Protein AF-A0A2W4KJN0-F1 (afdb_monomer)

Mean predicted aligned error: 13.13 Å

Radius of gyration: 18.89 Å; Cα contacts (8 Å, |Δi|>4): 127; chains: 1; bounding box: 25×36×65 Å

Foldseek 3Di:
DDQAVQAFPFPVVSVVVLVVVVAAEDEDEDEPPVVVVVVVCVVPPDFDWTKGFHDWDADPDVRYIYTYIYTDGDDPDPVVNCVVVVVPDPPDDDDDD

Solvent-accessible surface area (backbone atoms only — not comparable to full-atom values): 5893 Å² total; per-residue (Å²): 137,61,66,64,76,37,46,71,32,47,49,71,58,36,49,53,55,36,48,76,69,70,34,47,80,45,81,43,80,49,82,46,69,59,63,68,53,54,59,44,46,75,74,66,49,96,59,68,64,46,54,25,23,74,39,46,42,81,35,100,46,93,59,29,33,34,32,37,29,31,62,41,67,61,73,85,74,53,66,70,58,41,51,75,66,68,73,56,87,86,79,88,86,84,83,82,134

pLDDT: mean 71.68, std 16.66, range [40.34, 91.25]

Sequence (97 aa):
MRVTDVVGLPLAEARARLARAGLSVHVEWTAAPEEPARRRRRQVGERPLVPRVVRAEPGARPGQVRLLVARFPLPPVPPAVLAAAGLGGEDATDGAP

Nearest PDB structures (foldseek):
  1gze-assembly4_D  TM=6.129E-01  e=2.246E+00  Clostridium botulinum
  6k1z-assembly1_A  TM=3.321E-01  e=4.573E-01  Homo sapiens
  2c8e-assembly2_F  TM=6.052E-01  e=2.929E+00  Clostridium botulinum
  2c8f-assembly1_E  TM=6.023E-01  e=3.130E+00  Clostridium botulinum
  2c8g-assembly3_C  TM=5.763E-01  e=4.080E+00  Clostridium botulinum

Structure (mmCIF, N/CA/C/O backbone):
data_AF-A0A2W4KJN0-F1
#
_entry.id   AF-A0A2W4KJN0-F1
#
loop_
_atom_site.group_PDB
_atom_site.id
_atom_site.type_symbol
_atom_site.label_atom_id
_atom_site.label_alt_id
_atom_site.label_comp_id
_atom_site.label_asym_id
_atom_site.label_entity_id
_atom_site.label_seq_id
_atom_site.pdbx_PDB_ins_code
_atom_site.Cartn_x
_atom_site.Cartn_y
_atom_site.Cartn_z
_atom_site.occupancy
_atom_site.B_iso_or_equiv
_atom_site.auth_seq_id
_atom_site.auth_comp_id
_atom_site.auth_asym_id
_atom_site.auth_atom_id
_atom_site.pdbx_PDB_model_num
ATOM 1 N N . MET A 1 1 ? -1.554 -7.412 13.074 1.00 67.81 1 MET A N 1
ATOM 2 C CA . MET A 1 1 ? -1.072 -6.785 11.825 1.00 67.81 1 MET A CA 1
ATOM 3 C C . MET A 1 1 ? -0.726 -5.340 12.130 1.00 67.81 1 MET A C 1
ATOM 5 O O . MET A 1 1 ? -1.536 -4.665 12.754 1.00 67.81 1 MET A O 1
ATOM 9 N N . ARG A 1 2 ? 0.475 -4.889 11.776 1.00 77.62 2 ARG A N 1
ATOM 10 C CA . ARG A 1 2 ? 0.914 -3.498 11.921 1.00 77.62 2 ARG A CA 1
ATOM 11 C C . ARG A 1 2 ? 0.589 -2.734 10.640 1.00 77.62 2 ARG A C 1
ATOM 13 O O . ARG A 1 2 ? 0.619 -3.290 9.548 1.00 77.62 2 ARG A O 1
ATOM 20 N N . VAL A 1 3 ? 0.305 -1.439 10.764 1.00 77.62 3 VAL A N 1
ATOM 21 C CA . VAL A 1 3 ? -0.001 -0.569 9.612 1.00 77.62 3 VAL A CA 1
ATOM 22 C C . VAL A 1 3 ? 1.164 -0.528 8.613 1.00 77.62 3 VAL A C 1
ATOM 24 O O . VAL A 1 3 ? 0.945 -0.428 7.415 1.00 77.62 3 VAL A O 1
ATOM 27 N N . THR A 1 4 ? 2.399 -0.698 9.081 1.00 82.38 4 THR A N 1
ATOM 28 C CA . THR A 1 4 ? 3.606 -0.754 8.245 1.00 82.38 4 THR A CA 1
ATOM 29 C C . THR A 1 4 ? 3.695 -1.996 7.355 1.00 82.38 4 THR A C 1
ATOM 31 O O . THR A 1 4 ? 4.404 -1.958 6.355 1.00 82.38 4 THR A O 1
ATOM 34 N N . ASP A 1 5 ? 2.963 -3.073 7.662 1.00 86.19 5 ASP A N 1
ATOM 35 C CA . ASP A 1 5 ? 3.044 -4.347 6.927 1.00 86.19 5 ASP A CA 1
ATOM 36 C C . ASP A 1 5 ? 2.462 -4.264 5.503 1.00 86.19 5 ASP A C 1
ATOM 38 O O . ASP A 1 5 ? 2.609 -5.199 4.716 1.00 86.19 5 ASP A O 1
ATOM 42 N N . VAL A 1 6 ? 1.770 -3.169 5.160 1.00 86.88 6 VAL A N 1
ATOM 43 C CA . VAL A 1 6 ? 1.181 -2.963 3.825 1.00 86.88 6 VAL A CA 1
ATOM 44 C C . VAL A 1 6 ? 2.037 -2.093 2.903 1.00 86.88 6 VAL A C 1
ATOM 46 O O . VAL A 1 6 ? 1.673 -1.892 1.743 1.00 86.88 6 VAL A O 1
ATOM 49 N N . VAL A 1 7 ? 3.167 -1.569 3.389 1.00 88.25 7 VAL A N 1
ATOM 50 C CA . VAL A 1 7 ? 4.103 -0.783 2.573 1.00 88.25 7 VAL A CA 1
ATOM 51 C C . VAL A 1 7 ? 4.719 -1.677 1.492 1.00 88.25 7 VAL A C 1
ATOM 53 O O . VAL A 1 7 ? 5.116 -2.807 1.750 1.00 88.25 7 VAL A O 1
ATOM 56 N N . GLY A 1 8 ? 4.770 -1.179 0.256 1.00 83.12 8 GLY A N 1
ATOM 57 C CA . GLY A 1 8 ? 5.245 -1.912 -0.920 1.00 83.12 8 GLY A CA 1
ATOM 5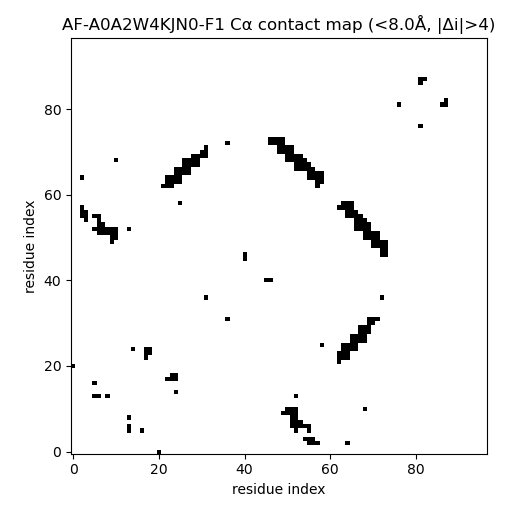8 C C . GLY A 1 8 ? 4.181 -2.769 -1.613 1.00 83.12 8 GLY A C 1
ATOM 59 O O . GLY A 1 8 ? 4.364 -3.129 -2.780 1.00 83.12 8 GLY A O 1
ATOM 60 N N . LEU A 1 9 ? 3.048 -3.045 -0.956 1.00 85.88 9 LEU A N 1
ATOM 61 C CA . LEU A 1 9 ? 1.960 -3.815 -1.557 1.00 85.88 9 LEU A CA 1
ATOM 62 C C . LEU A 1 9 ? 1.193 -3.003 -2.616 1.00 85.88 9 LEU A C 1
ATOM 64 O O . LEU A 1 9 ? 1.120 -1.766 -2.541 1.00 85.88 9 LEU A O 1
ATOM 68 N N . PRO A 1 10 ? 0.565 -3.686 -3.595 1.00 88.00 10 PRO A N 1
ATOM 69 C CA . PRO A 1 10 ? -0.438 -3.070 -4.453 1.00 88.00 10 PRO A CA 1
ATOM 70 C C . PRO A 1 10 ? -1.570 -2.469 -3.615 1.00 88.00 10 PRO A C 1
ATOM 72 O O . PRO A 1 10 ? -2.023 -3.080 -2.644 1.00 88.00 10 PRO A O 1
ATOM 75 N N . LEU A 1 11 ? -2.080 -1.301 -4.017 1.00 87.00 11 LEU A N 1
ATOM 76 C CA . LEU A 1 11 ? -3.152 -0.612 -3.284 1.00 87.00 11 LEU A CA 1
ATOM 77 C C . LEU A 1 11 ? -4.380 -1.510 -3.041 1.00 87.00 11 LEU A C 1
ATOM 79 O O . LEU A 1 11 ? -4.973 -1.465 -1.965 1.00 87.00 11 LEU A O 1
ATOM 83 N N . ALA A 1 12 ? -4.752 -2.337 -4.020 1.00 87.00 12 ALA A N 1
ATOM 84 C CA . ALA A 1 12 ? -5.876 -3.263 -3.897 1.00 87.00 12 ALA A CA 1
ATOM 85 C C . ALA A 1 12 ? -5.663 -4.286 -2.766 1.00 87.00 12 ALA A C 1
ATOM 87 O O . ALA A 1 12 ? -6.553 -4.494 -1.942 1.00 87.00 12 ALA A O 1
ATOM 88 N N . GLU A 1 13 ? -4.464 -4.865 -2.677 1.00 89.44 13 GLU A N 1
ATOM 89 C CA . GLU A 1 13 ? -4.133 -5.844 -1.644 1.00 89.44 13 GLU A CA 1
ATOM 90 C C . GLU A 1 13 ? -4.031 -5.192 -0.261 1.00 89.44 13 GLU A C 1
ATOM 92 O O . GLU A 1 13 ? -4.582 -5.710 0.712 1.00 89.44 13 GLU A O 1
ATOM 97 N N . ALA A 1 14 ? -3.407 -4.013 -0.177 1.00 88.56 14 ALA A N 1
ATOM 98 C CA . ALA A 1 14 ? -3.340 -3.237 1.058 1.00 88.56 14 ALA A CA 1
ATOM 99 C C . ALA A 1 14 ? -4.745 -2.920 1.601 1.00 88.56 14 ALA A C 1
ATOM 101 O O . ALA A 1 14 ? -5.011 -3.130 2.786 1.00 88.56 14 ALA A O 1
ATOM 102 N N . ARG A 1 15 ? -5.676 -2.488 0.736 1.00 88.12 15 ARG A N 1
ATOM 103 C CA . ARG A 1 15 ? -7.076 -2.235 1.121 1.00 88.12 15 ARG A CA 1
ATOM 104 C C . ARG A 1 15 ? -7.771 -3.499 1.609 1.00 88.12 15 ARG A C 1
ATOM 106 O O . ARG A 1 15 ? -8.439 -3.440 2.635 1.00 88.12 15 ARG A O 1
ATOM 113 N N . ALA A 1 16 ? -7.597 -4.627 0.924 1.00 90.44 16 ALA A N 1
ATOM 114 C CA . ALA A 1 16 ? -8.205 -5.891 1.331 1.00 90.44 16 ALA A CA 1
ATOM 115 C C . ALA A 1 16 ? -7.710 -6.348 2.713 1.00 90.44 16 ALA A C 1
ATOM 117 O O . ALA A 1 16 ? -8.512 -6.742 3.559 1.00 90.44 16 ALA A O 1
ATOM 118 N N . ARG A 1 17 ? -6.399 -6.252 2.976 1.00 90.00 17 ARG A N 1
ATOM 119 C CA . ARG A 1 17 ? -5.826 -6.602 4.285 1.00 90.00 17 ARG A CA 1
ATOM 120 C C . ARG A 1 17 ? -6.330 -5.680 5.397 1.00 90.00 17 ARG A C 1
ATOM 122 O O . ARG A 1 17 ? -6.704 -6.166 6.459 1.00 90.00 17 ARG A O 1
ATOM 129 N N . LEU A 1 18 ? -6.371 -4.369 5.155 1.00 89.00 18 LEU A N 1
ATOM 130 C CA . LEU A 1 18 ? -6.854 -3.393 6.140 1.00 89.00 18 LEU A CA 1
ATOM 131 C C . LEU A 1 18 ? -8.357 -3.541 6.411 1.00 89.00 18 LEU A C 1
ATOM 133 O O . LEU A 1 18 ? -8.765 -3.516 7.567 1.00 89.00 18 LEU A O 1
ATOM 137 N N . ALA A 1 19 ? -9.161 -3.794 5.377 1.00 89.25 19 ALA A N 1
ATOM 138 C CA . ALA A 1 19 ? -10.588 -4.067 5.525 1.00 89.25 19 ALA A CA 1
ATOM 139 C C . ALA A 1 19 ? -10.848 -5.334 6.356 1.00 89.25 19 ALA A C 1
ATOM 141 O O . ALA A 1 19 ? -11.690 -5.315 7.249 1.00 89.25 19 ALA A O 1
ATOM 142 N N . ARG A 1 20 ? -10.080 -6.413 6.136 1.00 89.75 20 ARG A N 1
ATOM 143 C CA . ARG A 1 20 ? -10.148 -7.632 6.969 1.00 89.75 20 ARG A CA 1
ATOM 144 C C . ARG A 1 20 ? -9.771 -7.377 8.429 1.00 89.75 20 ARG A C 1
ATOM 146 O O . ARG A 1 20 ? -10.261 -8.072 9.308 1.00 89.75 20 ARG A O 1
ATOM 153 N N . ALA A 1 21 ? -8.921 -6.385 8.683 1.00 87.94 21 ALA A N 1
ATOM 154 C CA . ALA A 1 21 ? -8.561 -5.946 10.026 1.00 87.94 21 ALA A CA 1
ATOM 155 C C . ALA A 1 21 ? -9.580 -4.964 10.646 1.00 87.94 21 ALA A C 1
ATOM 157 O O . ALA A 1 21 ? -9.338 -4.465 11.742 1.00 87.94 21 ALA A O 1
ATOM 158 N N . GLY A 1 22 ? -10.691 -4.658 9.961 1.00 89.88 22 GLY A N 1
ATOM 159 C CA . GLY A 1 22 ? -11.704 -3.705 10.428 1.00 89.88 22 GLY A CA 1
ATOM 160 C C . GLY A 1 22 ? -11.260 -2.240 10.364 1.00 89.88 22 GLY A C 1
ATOM 161 O O . GLY A 1 22 ? -11.853 -1.388 11.022 1.00 89.88 22 GLY A O 1
ATOM 162 N N . LEU A 1 23 ? -10.207 -1.934 9.599 1.00 89.00 23 LEU A N 1
ATOM 163 C CA . LEU A 1 23 ? -9.624 -0.598 9.517 1.00 89.00 23 LEU A CA 1
ATOM 164 C C . LEU A 1 23 ? -10.183 0.180 8.322 1.00 89.00 23 LEU A C 1
ATOM 166 O O . LEU A 1 23 ? -10.244 -0.315 7.195 1.00 89.00 23 LEU A O 1
ATOM 170 N N . SER A 1 24 ? -10.534 1.440 8.562 1.00 88.25 24 SER A N 1
ATOM 171 C CA . SER A 1 24 ? -10.951 2.383 7.524 1.00 88.25 24 SER A CA 1
ATOM 172 C C . SER A 1 24 ? -9.738 2.968 6.810 1.00 88.25 24 SER A C 1
ATOM 174 O O . SER A 1 24 ? -8.803 3.441 7.451 1.00 88.25 24 SER A O 1
ATOM 176 N N . VAL A 1 25 ? -9.754 2.985 5.478 1.00 89.38 25 VAL A N 1
ATOM 177 C CA . VAL A 1 25 ? -8.601 3.416 4.674 1.00 89.38 25 VAL A CA 1
ATOM 178 C C . VAL A 1 25 ? -8.853 4.782 4.046 1.00 89.38 25 VAL A C 1
ATOM 180 O O . VAL A 1 25 ? -9.813 4.954 3.298 1.00 89.38 25 VAL A O 1
ATOM 183 N N . HIS A 1 26 ? -7.955 5.730 4.299 1.00 90.88 26 HIS A N 1
ATOM 184 C CA . HIS A 1 26 ? -7.866 6.999 3.587 1.00 90.88 26 HIS A CA 1
ATOM 185 C C . HIS A 1 26 ? -6.657 6.968 2.649 1.00 90.88 26 HIS A C 1
ATOM 187 O O . HIS A 1 26 ? -5.549 6.655 3.080 1.00 90.88 26 HIS A O 1
ATOM 193 N N . VAL A 1 27 ? -6.871 7.250 1.364 1.00 89.62 27 VAL A N 1
ATOM 194 C CA . VAL A 1 27 ? -5.832 7.144 0.332 1.00 89.62 27 VAL A CA 1
ATOM 195 C C . VAL A 1 27 ? -5.457 8.531 -0.152 1.00 89.62 27 VAL A C 1
ATOM 197 O O . VAL A 1 27 ? -6.310 9.258 -0.652 1.00 89.62 27 VAL A O 1
ATOM 200 N N . GLU A 1 28 ? -4.170 8.844 -0.078 1.00 88.31 28 GLU A N 1
ATOM 201 C CA . GLU A 1 28 ? -3.587 10.026 -0.690 1.00 88.31 28 GLU A CA 1
ATOM 202 C C . GLU A 1 28 ? -2.613 9.628 -1.788 1.00 88.31 28 GLU A C 1
ATOM 204 O O . GLU A 1 28 ? -1.731 8.783 -1.614 1.00 88.31 28 GLU A O 1
ATOM 209 N N . TRP A 1 29 ? -2.777 10.263 -2.940 1.00 83.88 29 TRP A N 1
ATOM 210 C CA . TRP A 1 29 ? -1.887 10.074 -4.069 1.00 83.88 29 TRP A CA 1
ATOM 211 C C . TRP A 1 29 ? -0.771 11.097 -3.991 1.00 83.88 29 TRP A C 1
ATOM 213 O O . TRP A 1 29 ? -1.028 12.298 -3.973 1.00 83.88 29 TRP A O 1
ATOM 223 N N . THR A 1 30 ? 0.466 10.616 -3.983 1.00 79.19 30 THR A N 1
ATOM 224 C CA . THR A 1 30 ? 1.615 11.477 -4.235 1.00 79.19 30 THR A CA 1
ATOM 225 C C . THR A 1 30 ? 1.978 11.403 -5.709 1.00 79.19 30 THR A C 1
ATOM 227 O O . THR A 1 30 ? 1.910 10.333 -6.331 1.00 79.19 30 THR A O 1
ATOM 230 N N . ALA A 1 31 ? 2.371 12.541 -6.280 1.00 62.88 31 ALA A N 1
ATOM 231 C CA . ALA A 1 31 ? 3.077 12.530 -7.544 1.00 62.88 31 ALA A CA 1
ATOM 232 C C . ALA A 1 31 ? 4.364 11.726 -7.317 1.00 62.88 31 ALA A C 1
ATOM 234 O O . ALA A 1 31 ? 5.278 12.167 -6.621 1.00 62.88 31 ALA A O 1
ATOM 235 N N . ALA A 1 32 ? 4.437 10.513 -7.878 1.00 56.59 32 ALA A N 1
ATOM 236 C CA . ALA A 1 32 ? 5.738 9.894 -8.100 1.00 56.59 32 ALA A CA 1
ATOM 237 C C . ALA A 1 32 ? 6.605 10.947 -8.808 1.00 56.59 32 ALA A C 1
ATOM 239 O O . ALA A 1 32 ? 6.054 11.638 -9.670 1.00 56.59 32 ALA A O 1
ATOM 240 N N . PRO A 1 33 ? 7.898 11.108 -8.467 1.00 53.38 33 PRO A N 1
ATOM 241 C CA . PRO A 1 33 ? 8.728 12.130 -9.091 1.00 53.38 33 PRO A CA 1
ATOM 242 C C . PRO A 1 33 ? 8.576 12.004 -10.613 1.00 53.38 33 PRO A C 1
ATOM 244 O O . PRO A 1 33 ? 8.900 10.970 -11.202 1.00 53.38 33 PRO A O 1
ATOM 247 N N . GLU A 1 34 ? 7.952 13.006 -11.238 1.00 51.41 34 GLU A N 1
ATOM 248 C CA . GLU A 1 34 ? 7.519 12.922 -12.638 1.00 51.41 34 GLU A CA 1
ATOM 249 C C . GLU A 1 34 ? 8.719 12.793 -13.585 1.00 51.41 34 GLU A C 1
ATOM 251 O O . GLU A 1 34 ? 8.608 12.206 -14.662 1.00 51.41 34 GLU A O 1
ATOM 256 N N . GLU A 1 35 ? 9.889 13.278 -13.172 1.00 47.91 35 GLU A N 1
ATOM 257 C CA . GLU A 1 35 ? 11.125 13.242 -13.953 1.00 47.91 35 GLU A CA 1
ATOM 258 C C . GLU A 1 35 ? 11.650 11.825 -14.254 1.00 47.91 35 GLU A C 1
ATOM 260 O O . GLU A 1 35 ? 11.814 11.502 -15.436 1.00 47.91 35 GLU A O 1
ATOM 265 N N . PRO A 1 36 ? 11.870 10.920 -13.278 1.00 52.47 36 PRO A N 1
ATOM 266 C CA . PRO A 1 36 ? 12.278 9.545 -13.573 1.00 52.47 36 PRO A CA 1
ATOM 267 C C . PRO A 1 36 ? 11.212 8.757 -14.349 1.00 52.47 36 PRO A C 1
ATOM 269 O O . PRO A 1 36 ? 11.568 7.905 -15.169 1.00 52.47 36 PRO A O 1
ATOM 272 N N . ALA A 1 37 ? 9.922 9.052 -14.152 1.00 52.22 37 ALA A N 1
ATOM 273 C CA . ALA A 1 37 ? 8.832 8.421 -14.896 1.00 52.22 37 ALA A CA 1
ATOM 274 C C . ALA A 1 37 ? 8.814 8.862 -16.371 1.00 52.22 37 ALA A C 1
ATOM 276 O O . ALA A 1 37 ? 8.722 8.011 -17.257 1.00 52.22 37 ALA A O 1
ATOM 277 N N . ARG A 1 38 ? 8.990 10.161 -16.661 1.00 54.03 38 ARG A N 1
ATOM 278 C CA . ARG A 1 38 ? 9.085 10.695 -18.033 1.00 54.03 38 ARG A CA 1
ATOM 279 C C . ARG A 1 38 ? 10.338 10.200 -18.759 1.00 54.03 38 ARG A C 1
ATOM 281 O O . ARG A 1 38 ? 10.246 9.810 -19.924 1.00 54.03 38 ARG A O 1
ATOM 288 N N . ARG A 1 39 ? 11.491 10.146 -18.075 1.00 55.28 39 ARG A N 1
ATOM 289 C CA . ARG A 1 39 ? 12.753 9.638 -18.650 1.00 55.28 39 ARG A CA 1
ATOM 290 C C . ARG A 1 39 ? 12.662 8.149 -19.000 1.00 55.28 39 ARG A C 1
ATOM 292 O O . ARG A 1 39 ? 13.091 7.752 -20.079 1.00 55.28 39 ARG A O 1
ATOM 299 N N . ARG A 1 40 ? 12.043 7.330 -18.135 1.00 51.34 40 ARG A N 1
ATOM 300 C CA . ARG A 1 40 ? 11.810 5.898 -18.405 1.00 51.34 40 ARG A CA 1
ATOM 301 C C . ARG A 1 40 ? 10.701 5.654 -19.429 1.00 51.34 40 ARG A C 1
ATOM 303 O O . ARG A 1 40 ? 10.835 4.734 -20.223 1.00 51.34 40 ARG A O 1
ATOM 310 N N . ARG A 1 41 ? 9.655 6.486 -19.500 1.00 50.97 41 ARG A N 1
ATOM 311 C CA . ARG A 1 41 ? 8.620 6.372 -20.548 1.00 50.97 41 ARG A CA 1
ATOM 312 C C . ARG A 1 41 ? 9.218 6.490 -21.957 1.00 50.97 41 ARG A C 1
ATOM 314 O O . ARG A 1 41 ? 8.764 5.805 -22.863 1.00 50.97 41 ARG A O 1
ATOM 321 N N . ARG A 1 42 ? 10.281 7.290 -22.124 1.00 53.31 42 ARG A N 1
ATOM 322 C CA . ARG A 1 42 ? 11.045 7.375 -23.383 1.00 53.31 42 ARG A CA 1
ATOM 323 C C . ARG A 1 42 ? 11.945 6.165 -23.663 1.00 53.31 42 ARG A C 1
ATOM 325 O O . ARG A 1 42 ? 12.241 5.917 -24.821 1.00 53.31 42 ARG A O 1
ATOM 332 N N . GLN A 1 43 ? 12.390 5.433 -22.639 1.00 54.97 43 GLN A N 1
ATOM 333 C CA . GLN A 1 43 ? 13.321 4.306 -22.799 1.00 54.97 43 GLN A CA 1
ATOM 334 C C . GLN A 1 43 ? 12.642 2.937 -22.910 1.00 54.97 43 GLN A C 1
ATOM 336 O O . GLN A 1 43 ? 13.273 2.012 -23.407 1.00 54.97 43 GLN A O 1
ATOM 341 N N . VAL A 1 44 ? 11.410 2.766 -22.410 1.00 54.97 44 VAL A N 1
ATOM 342 C CA . VAL A 1 44 ? 10.862 1.415 -22.178 1.00 54.97 44 VAL A CA 1
ATOM 343 C C . VAL A 1 44 ? 9.438 1.174 -22.697 1.00 54.97 44 VAL A C 1
ATOM 345 O O . VAL A 1 44 ? 8.835 0.159 -22.349 1.00 54.97 44 VAL A O 1
ATOM 348 N N . GLY A 1 45 ? 8.912 2.072 -23.536 1.00 55.03 45 GLY A N 1
ATOM 349 C CA . GLY A 1 45 ? 7.551 1.984 -24.080 1.00 55.03 45 GLY A CA 1
ATOM 350 C C . GLY A 1 45 ? 6.464 2.350 -23.062 1.00 55.03 45 GLY A C 1
ATOM 351 O O . GLY A 1 45 ? 6.746 2.617 -21.890 1.00 55.03 45 GLY A O 1
ATOM 352 N N . GLU A 1 46 ? 5.206 2.404 -23.509 1.00 55.62 46 GLU A N 1
ATOM 353 C CA . GLU A 1 46 ? 4.057 2.693 -22.645 1.00 55.62 46 GLU A CA 1
ATOM 354 C C . GLU A 1 46 ? 3.839 1.545 -21.650 1.00 55.62 46 GLU A C 1
ATOM 356 O O . GLU A 1 46 ? 3.193 0.542 -21.934 1.00 55.62 46 GLU A O 1
ATOM 361 N N . ARG A 1 47 ? 4.458 1.666 -20.472 1.00 61.66 47 ARG A N 1
ATOM 362 C CA . ARG A 1 47 ? 4.345 0.665 -19.414 1.00 61.66 47 ARG A CA 1
ATOM 363 C C . ARG A 1 47 ? 3.090 0.897 -18.579 1.00 61.66 47 ARG A C 1
ATOM 365 O O . ARG A 1 47 ? 2.906 2.016 -18.089 1.00 61.66 47 ARG A O 1
ATOM 372 N N . PRO A 1 48 ? 2.296 -0.151 -18.304 1.00 65.38 48 PRO A N 1
ATOM 373 C CA . PRO A 1 48 ? 1.231 -0.057 -17.322 1.00 65.38 48 PRO A CA 1
ATOM 374 C C . PRO A 1 48 ? 1.811 0.334 -15.953 1.00 65.38 48 PRO A C 1
ATOM 376 O O . PRO A 1 48 ? 2.794 -0.238 -15.466 1.00 65.38 48 PRO A O 1
ATOM 379 N N . LEU A 1 49 ? 1.216 1.366 -15.355 1.00 71.50 49 LEU A N 1
ATOM 380 C CA . LEU A 1 49 ? 1.586 1.884 -14.041 1.00 71.50 49 LEU A CA 1
ATOM 381 C C . LEU A 1 49 ? 0.700 1.241 -12.975 1.00 71.50 49 LEU A C 1
ATOM 383 O O . LEU A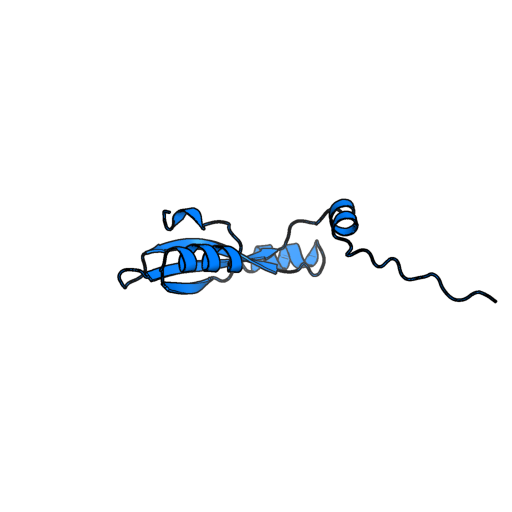 1 49 ? -0.525 1.307 -13.069 1.00 71.50 49 LEU A O 1
ATOM 387 N N . VAL A 1 50 ? 1.304 0.687 -11.924 1.00 77.19 50 VAL A N 1
ATOM 388 C CA . VAL A 1 50 ? 0.564 0.079 -10.811 1.00 77.19 50 VAL A CA 1
ATOM 389 C C . VAL A 1 50 ? 0.653 0.967 -9.567 1.00 77.19 50 VAL A C 1
ATOM 391 O O . VAL A 1 50 ? 1.754 1.381 -9.187 1.00 77.19 50 VAL A O 1
ATOM 394 N N . PRO A 1 51 ? -0.483 1.267 -8.907 1.00 83.56 51 PRO A N 1
ATOM 395 C CA . PRO A 1 51 ? -0.497 1.967 -7.628 1.00 83.56 51 PRO A CA 1
ATOM 396 C C . PRO A 1 51 ? 0.084 1.097 -6.513 1.00 83.56 51 PRO A C 1
ATOM 398 O O . PRO A 1 51 ? -0.432 0.010 -6.233 1.00 83.56 51 PRO A O 1
ATOM 401 N N . ARG A 1 52 ? 1.123 1.591 -5.841 1.00 86.12 52 ARG A N 1
ATOM 402 C CA . ARG A 1 52 ? 1.734 0.933 -4.681 1.00 86.12 52 ARG A CA 1
ATOM 403 C C . ARG A 1 52 ? 1.772 1.856 -3.479 1.00 86.12 52 ARG A C 1
ATOM 405 O O . ARG A 1 52 ? 2.002 3.057 -3.619 1.00 86.12 52 ARG A O 1
ATOM 412 N N . VAL A 1 53 ? 1.570 1.272 -2.301 1.00 88.12 53 VAL A N 1
ATOM 413 C CA . VAL A 1 53 ? 1.698 1.985 -1.030 1.00 88.12 53 VAL A CA 1
ATOM 414 C C . VAL A 1 53 ? 3.173 2.280 -0.780 1.00 88.12 53 VAL A C 1
ATOM 416 O O . VAL A 1 53 ? 3.985 1.361 -0.702 1.00 88.12 53 VAL A O 1
ATOM 419 N N . VAL A 1 54 ? 3.521 3.556 -0.643 1.00 87.88 54 VAL A N 1
ATOM 420 C CA . VAL A 1 54 ? 4.883 4.001 -0.303 1.00 87.88 54 VAL A CA 1
ATOM 421 C C . VAL A 1 54 ? 5.025 4.325 1.178 1.00 87.88 54 VAL A C 1
ATOM 423 O O . VAL A 1 54 ? 6.116 4.225 1.729 1.00 87.88 54 VAL A O 1
ATOM 426 N N . ARG A 1 55 ? 3.920 4.684 1.836 1.00 87.44 55 ARG A N 1
ATOM 427 C CA . ARG A 1 55 ? 3.877 4.969 3.268 1.00 87.44 55 ARG A CA 1
ATOM 428 C C . ARG A 1 55 ? 2.506 4.606 3.817 1.00 87.44 55 ARG A C 1
ATOM 430 O O . ARG A 1 55 ? 1.499 4.809 3.142 1.00 87.44 55 ARG A O 1
ATOM 437 N N . ALA A 1 56 ? 2.478 4.083 5.032 1.00 89.88 56 ALA A N 1
ATOM 438 C CA . ALA A 1 56 ? 1.252 3.758 5.740 1.00 89.88 56 ALA A CA 1
ATOM 439 C C . ALA A 1 56 ? 1.367 4.268 7.176 1.00 89.88 56 ALA A C 1
ATOM 441 O O . ALA A 1 56 ? 2.328 3.942 7.873 1.00 89.88 56 ALA A O 1
ATOM 442 N N . GLU A 1 57 ? 0.403 5.077 7.603 1.00 89.75 57 GLU A N 1
ATOM 443 C CA . GLU A 1 57 ? 0.397 5.729 8.912 1.00 89.75 57 GLU A CA 1
ATOM 444 C C . GLU A 1 57 ? -0.980 5.615 9.576 1.00 89.75 57 GLU A C 1
ATOM 446 O O . GLU A 1 57 ? -1.994 5.507 8.878 1.00 89.75 57 GLU A O 1
ATOM 451 N N . PRO A 1 58 ? -1.056 5.642 10.917 1.00 87.31 58 PRO A N 1
ATOM 452 C CA . PRO A 1 58 ? -2.324 5.819 11.614 1.00 87.31 58 PRO A CA 1
ATOM 453 C C . PRO A 1 58 ? -3.029 7.101 11.147 1.00 87.31 58 PRO A C 1
ATOM 455 O O . PRO A 1 58 ? -2.401 8.143 10.964 1.00 87.31 58 PRO A O 1
ATOM 458 N N . GLY A 1 59 ? -4.337 7.012 10.919 1.00 85.19 59 GLY A N 1
ATOM 459 C CA . GLY A 1 59 ? -5.171 8.153 10.556 1.00 85.19 59 GLY A CA 1
ATOM 460 C C . GLY A 1 59 ? -5.522 9.029 11.759 1.00 85.19 59 GLY A C 1
ATOM 461 O O . GLY A 1 59 ? -5.241 8.692 12.906 1.00 85.19 59 GLY A O 1
ATOM 462 N N . ALA A 1 60 ? -6.194 10.151 11.4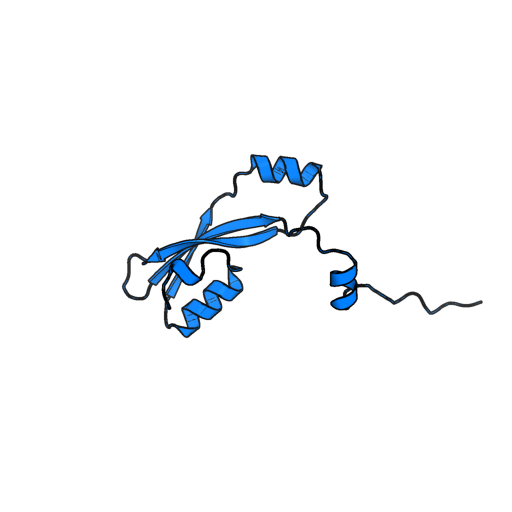94 1.00 82.81 60 ALA A N 1
ATOM 463 C CA . ALA A 1 60 ? -6.615 11.093 12.534 1.00 82.81 60 ALA A CA 1
ATOM 464 C C . ALA A 1 60 ? -7.707 10.524 13.459 1.00 82.81 60 ALA A C 1
ATOM 466 O O . ALA A 1 60 ? -7.948 11.060 14.538 1.00 82.81 60 ALA A O 1
ATOM 467 N N . ARG A 1 61 ? -8.389 9.453 13.033 1.00 85.31 61 ARG A N 1
ATOM 468 C CA . ARG A 1 61 ? -9.433 8.770 13.804 1.00 85.31 61 ARG A CA 1
ATOM 469 C C . ARG A 1 61 ? -8.969 7.382 14.254 1.00 85.31 61 ARG A C 1
ATOM 471 O O . ARG A 1 61 ? -8.264 6.708 13.499 1.00 85.31 61 ARG A O 1
ATOM 478 N N . PRO A 1 62 ? -9.407 6.908 15.433 1.00 82.94 62 PRO A N 1
ATOM 479 C CA . PRO A 1 62 ? -9.165 5.532 15.848 1.00 82.94 62 PRO A CA 1
ATOM 480 C C . PRO A 1 62 ? -9.747 4.557 14.816 1.00 82.94 62 PRO A C 1
ATOM 482 O O . PRO A 1 62 ? -10.848 4.755 14.306 1.00 82.94 62 PRO A O 1
ATOM 485 N N . GLY A 1 63 ? -8.972 3.528 14.466 1.00 86.62 63 GLY A N 1
ATOM 486 C CA . GLY A 1 63 ? -9.341 2.564 13.425 1.00 86.62 63 GLY A CA 1
ATOM 487 C C . GLY A 1 63 ? -9.172 3.069 11.985 1.00 86.62 63 GLY A C 1
ATOM 488 O O . GLY A 1 63 ? -9.545 2.359 11.054 1.00 86.62 63 GLY A O 1
ATOM 489 N N . GLN A 1 64 ? -8.610 4.264 11.769 1.00 89.75 64 GLN A N 1
ATOM 490 C CA . GLN A 1 64 ? -8.288 4.777 10.438 1.00 89.75 64 GLN A CA 1
ATOM 491 C C . GLN A 1 64 ? -6.807 4.573 10.102 1.00 89.75 64 GLN A C 1
ATOM 493 O O . GLN A 1 64 ? -5.933 4.705 10.956 1.00 89.75 64 GLN A O 1
ATOM 498 N N . VAL A 1 65 ? -6.521 4.306 8.830 1.00 90.88 65 VAL A N 1
ATOM 499 C CA . VAL A 1 65 ? -5.175 4.233 8.262 1.00 90.88 65 VAL A CA 1
ATOM 500 C C . VAL A 1 65 ? -5.082 5.161 7.062 1.00 90.88 65 VAL A C 1
ATOM 502 O O . VAL A 1 65 ? -5.938 5.134 6.177 1.00 90.88 65 VAL A O 1
ATOM 505 N N . ARG A 1 66 ? -4.024 5.968 7.025 1.00 91.25 66 ARG A N 1
ATOM 506 C CA . ARG A 1 66 ? -3.680 6.860 5.924 1.00 91.25 66 ARG A CA 1
ATOM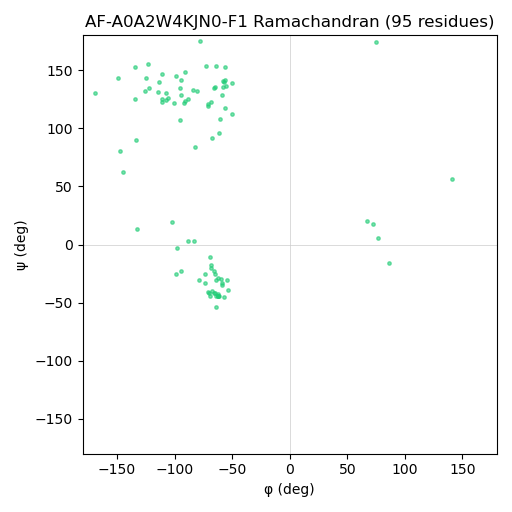 507 C C . ARG A 1 66 ? -2.591 6.210 5.078 1.00 91.25 66 ARG A C 1
ATOM 509 O O . ARG A 1 66 ? -1.527 5.8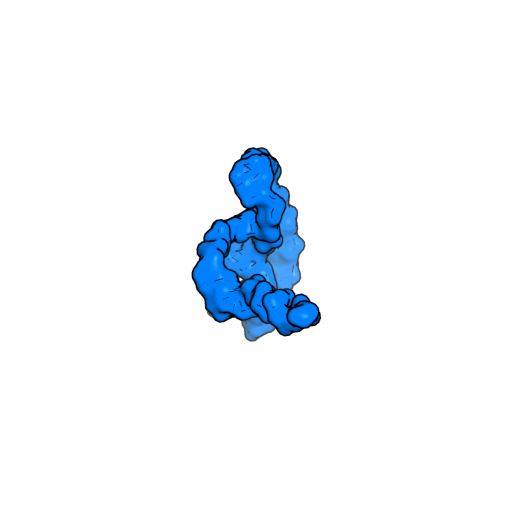56 5.584 1.00 91.25 66 ARG A O 1
ATOM 516 N N . LEU A 1 67 ? -2.878 6.016 3.796 1.00 90.88 67 LEU A N 1
ATOM 517 C CA . LEU A 1 67 ? -1.962 5.414 2.834 1.00 90.88 67 LEU A CA 1
ATOM 518 C C . LEU A 1 67 ? -1.496 6.464 1.839 1.00 90.88 67 LEU A C 1
ATOM 520 O O . LEU A 1 67 ? -2.315 7.028 1.114 1.00 90.88 67 LEU A O 1
ATOM 524 N N . LEU A 1 68 ? -0.184 6.652 1.756 1.00 89.62 68 LEU A N 1
ATOM 525 C CA . LEU A 1 68 ? 0.441 7.391 0.672 1.00 89.62 68 LEU A CA 1
ATOM 526 C C . LEU A 1 68 ? 0.737 6.417 -0.467 1.00 89.62 68 LEU A C 1
ATOM 528 O O . LEU A 1 68 ? 1.402 5.395 -0.263 1.00 89.62 68 LEU A O 1
ATOM 532 N N . VAL A 1 69 ? 0.249 6.725 -1.664 1.00 88.00 69 VAL A N 1
ATOM 533 C CA . VAL A 1 69 ? 0.330 5.852 -2.839 1.00 88.00 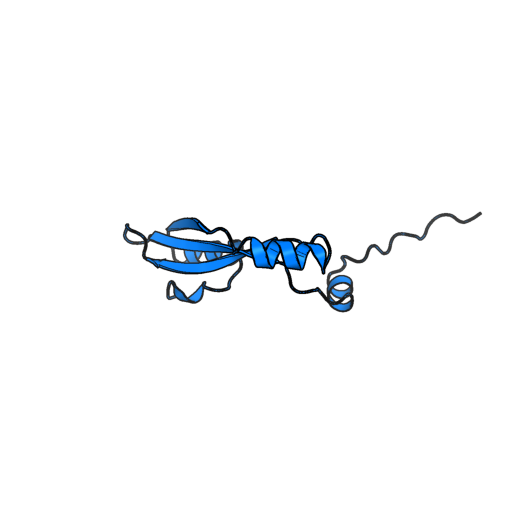69 VAL A CA 1
ATOM 534 C C . VAL A 1 69 ? 1.047 6.568 -3.970 1.00 88.00 69 VAL A C 1
ATOM 536 O O . VAL A 1 69 ? 0.729 7.711 -4.290 1.00 88.00 69 VAL A O 1
ATOM 539 N N . ALA A 1 70 ? 1.976 5.867 -4.613 1.00 82.38 70 ALA A N 1
ATOM 540 C CA . ALA A 1 70 ? 2.636 6.329 -5.826 1.00 82.38 70 ALA A CA 1
ATOM 541 C C . ALA A 1 70 ? 2.444 5.319 -6.963 1.00 82.38 70 ALA A C 1
ATOM 543 O O . ALA A 1 70 ? 2.214 4.125 -6.747 1.00 82.38 70 ALA A O 1
ATOM 544 N N . ARG A 1 71 ? 2.531 5.809 -8.200 1.00 81.12 71 ARG A N 1
ATOM 545 C CA . ARG A 1 71 ? 2.458 4.984 -9.408 1.00 81.12 71 ARG A CA 1
ATOM 546 C C . ARG A 1 71 ? 3.855 4.554 -9.828 1.00 81.12 71 ARG A C 1
ATOM 548 O O . ARG A 1 71 ? 4.694 5.401 -10.117 1.00 81.12 71 ARG A O 1
ATOM 555 N N . PHE A 1 72 ? 4.077 3.247 -9.910 1.00 70.06 72 PHE A N 1
ATOM 556 C CA . PHE A 1 72 ? 5.340 2.685 -10.384 1.00 70.06 72 PHE A CA 1
ATOM 557 C C . PHE A 1 72 ? 5.136 1.956 -11.713 1.00 70.06 72 PHE A C 1
ATOM 559 O O . PHE A 1 72 ? 4.133 1.253 -11.863 1.00 70.06 72 PHE A O 1
ATOM 566 N N . PRO A 1 73 ? 6.072 2.080 -12.671 1.00 63.66 73 PRO A N 1
ATOM 567 C CA . PRO A 1 73 ? 6.059 1.238 -13.856 1.00 63.66 73 PRO A CA 1
ATOM 568 C C . PRO A 1 73 ? 6.308 -0.211 -13.448 1.00 63.66 73 PRO A C 1
ATOM 570 O O . PRO A 1 73 ? 7.212 -0.490 -12.655 1.00 63.66 73 PRO A O 1
ATOM 573 N N . LEU A 1 74 ? 5.526 -1.135 -14.003 1.00 59.66 74 LEU A N 1
ATOM 574 C CA . LEU A 1 74 ? 5.794 -2.558 -13.830 1.00 59.66 74 LEU A CA 1
ATOM 575 C C . LEU A 1 74 ? 7.221 -2.889 -14.322 1.00 59.66 74 LEU A C 1
ATOM 577 O O . LEU A 1 74 ? 7.671 -2.323 -15.333 1.00 59.66 74 LEU A O 1
ATOM 581 N N . PRO A 1 75 ? 7.970 -3.762 -13.615 1.00 57.34 75 PRO A N 1
ATOM 582 C CA . PRO A 1 75 ? 9.176 -4.360 -14.178 1.00 57.34 75 PRO A CA 1
ATOM 583 C C . PRO A 1 75 ? 8.819 -5.073 -15.492 1.00 57.34 75 PRO A C 1
ATOM 585 O O . PRO A 1 75 ? 7.664 -5.466 -15.666 1.00 57.34 75 PRO A O 1
ATOM 588 N N . PRO A 1 76 ? 9.770 -5.208 -16.438 1.00 55.84 76 PRO A N 1
ATOM 589 C CA . PRO A 1 76 ? 9.505 -5.973 -17.650 1.00 55.84 76 PRO A CA 1
ATOM 590 C C . PRO A 1 76 ? 9.078 -7.376 -17.225 1.00 55.84 76 PRO A C 1
ATOM 592 O O . PRO A 1 76 ? 9.839 -8.070 -16.553 1.00 55.84 76 PRO A O 1
ATOM 595 N N . VAL A 1 77 ? 7.849 -7.759 -17.559 1.00 57.56 77 VAL A N 1
ATOM 596 C CA . VAL A 1 77 ? 7.425 -9.144 -17.395 1.00 57.56 77 VAL A CA 1
ATOM 597 C C . VAL A 1 77 ? 8.181 -9.916 -18.475 1.00 57.56 77 VAL A C 1
ATOM 599 O O . VAL A 1 77 ? 8.041 -9.571 -19.651 1.00 57.56 77 VAL A O 1
ATOM 602 N N . PRO A 1 78 ? 9.036 -10.890 -18.116 1.00 58.22 78 PRO A N 1
ATOM 603 C CA . PRO A 1 78 ? 9.680 -11.714 -19.120 1.00 58.22 78 PRO A CA 1
ATOM 604 C C . PRO A 1 78 ? 8.585 -12.395 -19.949 1.00 58.22 78 PRO A C 1
ATOM 606 O O . PRO A 1 78 ? 7.589 -12.834 -19.368 1.00 58.22 78 PRO A O 1
ATOM 609 N N . PRO A 1 79 ? 8.749 -12.528 -21.272 1.00 57.78 79 PRO A N 1
ATOM 610 C CA . PRO A 1 79 ? 7.737 -13.144 -22.132 1.00 57.78 79 PRO A CA 1
ATOM 611 C C . PRO A 1 79 ? 7.331 -14.547 -21.650 1.00 57.78 79 PRO A C 1
ATOM 613 O O . PRO A 1 79 ? 6.165 -14.911 -21.746 1.00 57.78 79 PRO A O 1
ATOM 616 N N . ALA A 1 80 ? 8.248 -15.281 -21.011 1.00 59.53 80 ALA A N 1
ATOM 617 C CA . ALA A 1 80 ? 7.976 -16.571 -20.375 1.00 59.53 80 ALA A CA 1
ATOM 618 C C . ALA A 1 80 ? 6.888 -16.520 -19.282 1.00 59.53 80 ALA A C 1
ATOM 620 O O . ALA A 1 80 ? 6.106 -17.454 -19.146 1.00 59.53 80 ALA A O 1
ATOM 621 N N . VAL A 1 81 ? 6.801 -15.425 -18.520 1.00 59.09 81 VAL A N 1
ATOM 622 C CA . VAL A 1 81 ? 5.779 -15.243 -17.475 1.00 59.09 81 VAL A CA 1
ATOM 623 C C . VAL A 1 81 ? 4.434 -14.827 -18.085 1.00 59.09 81 VAL A C 1
ATOM 625 O O . VAL A 1 81 ? 3.392 -15.196 -17.555 1.00 59.09 81 VAL A O 1
ATOM 628 N N . LEU A 1 82 ? 4.436 -14.111 -19.218 1.00 53.06 82 LEU A N 1
ATOM 629 C CA . LEU A 1 82 ? 3.212 -13.785 -19.968 1.00 53.06 82 LEU A CA 1
ATOM 630 C C . LEU A 1 82 ? 2.617 -15.022 -20.655 1.00 53.06 82 LEU A C 1
ATOM 632 O O . LEU A 1 82 ? 1.403 -15.214 -20.608 1.00 53.06 82 LEU A O 1
ATOM 636 N N . ALA A 1 83 ? 3.471 -15.878 -21.225 1.00 53.84 83 ALA A N 1
ATOM 637 C CA . ALA A 1 83 ? 3.077 -17.164 -21.798 1.00 53.84 83 ALA A CA 1
ATOM 638 C C . ALA A 1 83 ? 2.488 -18.097 -20.725 1.00 53.84 83 ALA A C 1
ATOM 640 O O . ALA A 1 83 ? 1.417 -18.661 -20.917 1.00 53.84 83 ALA A O 1
ATOM 641 N N . ALA A 1 84 ? 3.121 -18.176 -19.548 1.00 54.03 84 ALA A N 1
ATOM 642 C CA . ALA A 1 84 ? 2.610 -18.953 -18.417 1.00 54.03 84 ALA A CA 1
ATOM 643 C C . ALA A 1 84 ? 1.285 -18.416 -17.836 1.00 54.03 84 ALA A C 1
ATOM 645 O O . ALA A 1 84 ? 0.547 -19.165 -17.203 1.00 54.03 84 ALA A O 1
ATOM 646 N N . ALA A 1 85 ? 0.972 -17.132 -18.045 1.00 53.12 85 ALA A N 1
ATOM 647 C CA . ALA A 1 85 ? -0.281 -16.508 -17.618 1.00 53.12 85 ALA A CA 1
ATOM 648 C C . ALA A 1 85 ? -1.418 -16.627 -1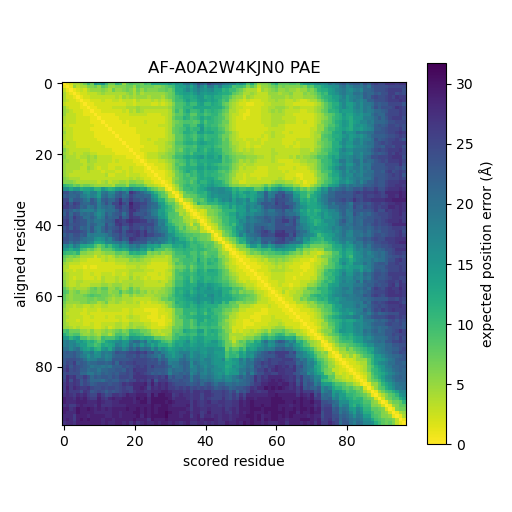8.655 1.00 53.12 85 ALA A C 1
ATOM 650 O O . ALA A 1 85 ? -2.491 -16.073 -18.423 1.00 53.12 85 ALA A O 1
ATOM 651 N N . GLY A 1 86 ? -1.200 -17.309 -19.790 1.00 52.69 86 GLY A N 1
ATOM 652 C CA . GLY A 1 86 ? -2.219 -17.493 -20.831 1.00 52.69 86 GLY A CA 1
ATOM 653 C C . GLY A 1 86 ? -2.617 -16.203 -21.560 1.00 52.69 86 GLY A C 1
ATOM 654 O O . GLY A 1 86 ? -3.691 -16.133 -22.144 1.00 52.69 86 GLY A O 1
ATOM 655 N N . LEU A 1 87 ? -1.772 -15.166 -21.513 1.00 50.22 87 LEU A N 1
ATOM 656 C CA . LEU A 1 87 ? -1.992 -13.878 -22.191 1.00 50.22 87 LEU A CA 1
ATOM 657 C C . LEU A 1 87 ? -1.165 -13.747 -23.483 1.00 50.22 87 LEU A C 1
ATOM 659 O O . LEU A 1 87 ? -0.928 -12.640 -23.965 1.00 50.22 87 LEU A O 1
ATOM 663 N N . GLY A 1 88 ? -0.695 -14.869 -24.030 1.00 47.16 88 GLY A N 1
ATOM 664 C CA . GLY A 1 88 ? -0.209 -14.963 -25.401 1.00 47.16 88 GLY A CA 1
ATOM 665 C C . GLY A 1 88 ? -1.355 -15.467 -26.261 1.00 47.16 88 GLY A C 1
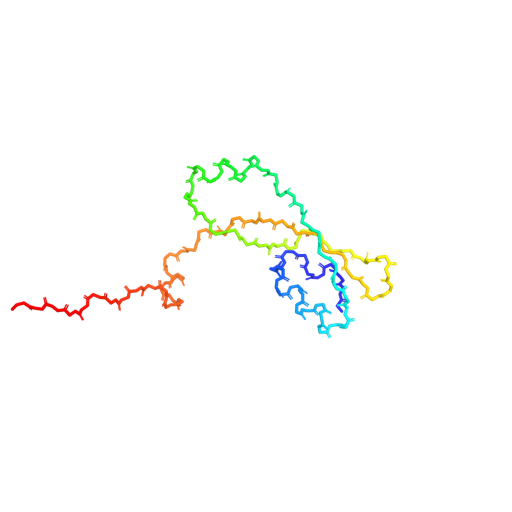ATOM 666 O O . GLY A 1 88 ? -1.730 -16.624 -26.132 1.00 47.16 88 GLY A O 1
ATOM 667 N N . GLY A 1 89 ? -1.944 -14.590 -27.075 1.00 49.12 89 GLY A N 1
ATOM 668 C CA . GLY A 1 89 ? -2.965 -14.980 -28.040 1.00 49.12 89 GLY A CA 1
ATOM 669 C C . GLY A 1 89 ? -2.384 -15.966 -29.047 1.00 49.12 89 GLY A C 1
ATOM 670 O O . GLY A 1 89 ? -1.753 -15.562 -30.019 1.00 49.12 89 GLY A O 1
ATOM 671 N N . GLU A 1 90 ? -2.594 -17.249 -28.793 1.00 50.41 90 GLU A N 1
ATOM 672 C CA . GLU A 1 90 ? -2.626 -18.284 -29.813 1.00 50.41 90 GLU A CA 1
ATOM 673 C C . GLU A 1 90 ? -4.034 -18.262 -30.410 1.00 50.41 90 GLU A C 1
ATOM 675 O O . GLU A 1 90 ? -4.910 -18.989 -29.965 1.00 50.41 90 GLU A O 1
ATOM 680 N N . ASP A 1 91 ? -4.281 -17.375 -31.373 1.00 49.81 91 ASP A N 1
ATOM 681 C CA . ASP A 1 91 ? -5.408 -17.552 -32.292 1.00 49.81 91 ASP A CA 1
ATOM 682 C C . ASP A 1 91 ? -5.037 -16.975 -33.664 1.00 49.81 91 ASP A C 1
ATOM 684 O O . ASP A 1 91 ? -5.303 -15.826 -34.011 1.00 49.81 91 ASP A O 1
ATOM 688 N N . ALA A 1 92 ? -4.283 -17.781 -34.407 1.00 47.00 92 ALA A N 1
ATOM 689 C CA . ALA A 1 92 ? -4.139 -17.669 -35.852 1.00 47.00 92 ALA A CA 1
ATOM 690 C C . ALA A 1 92 ? -4.006 -19.089 -36.422 1.00 47.00 92 ALA A C 1
ATOM 692 O O . ALA A 1 92 ? -2.978 -19.494 -36.958 1.00 47.00 92 ALA A O 1
ATOM 693 N N . THR A 1 93 ? -5.051 -19.887 -36.231 1.00 52.84 93 THR A N 1
ATOM 694 C CA . THR A 1 93 ? -5.333 -21.065 -37.053 1.00 52.84 93 THR A CA 1
ATOM 695 C C . THR A 1 93 ? -6.806 -21.000 -37.399 1.00 52.84 93 THR A C 1
ATOM 697 O O . THR A 1 93 ? -7.634 -21.476 -36.639 1.00 52.84 93 THR A O 1
ATOM 700 N N . ASP A 1 94 ? -7.114 -20.352 -38.520 1.00 49.16 94 ASP A N 1
ATOM 701 C CA . ASP A 1 94 ? -8.110 -20.834 -39.480 1.00 49.16 94 ASP A CA 1
ATOM 702 C C . ASP A 1 94 ? -8.011 -20.003 -40.769 1.00 49.16 94 ASP A C 1
ATOM 704 O O . ASP A 1 94 ? -7.965 -18.774 -40.718 1.00 49.16 94 ASP A O 1
ATOM 708 N N . GLY A 1 95 ? -7.938 -20.667 -41.924 1.00 40.34 95 GLY A N 1
ATOM 709 C CA . GLY A 1 95 ? -7.970 -19.995 -43.227 1.00 40.34 95 GLY A CA 1
ATOM 710 C C . GLY A 1 95 ? -7.028 -20.575 -44.278 1.00 40.34 95 GLY A C 1
ATOM 711 O O . GLY A 1 95 ? -6.185 -19.860 -44.819 1.00 40.34 95 GLY A O 1
ATOM 712 N N . ALA A 1 96 ? -7.170 -21.868 -44.564 1.00 43.94 96 ALA A N 1
ATOM 713 C CA . ALA A 1 96 ? -6.660 -22.487 -45.78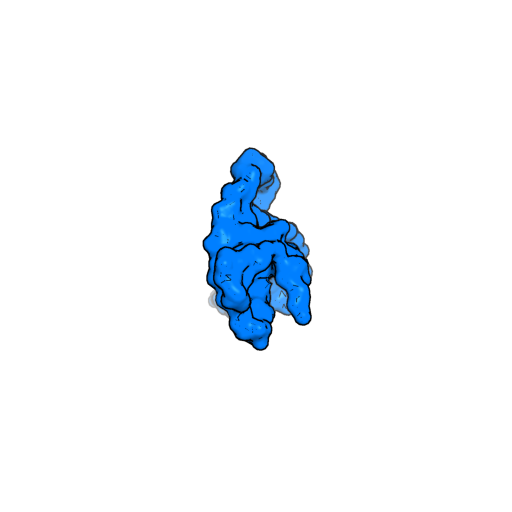5 1.00 43.94 96 ALA A CA 1
ATOM 714 C C . ALA A 1 96 ? -7.364 -21.920 -47.038 1.00 43.94 96 ALA A C 1
ATOM 716 O O . ALA A 1 96 ? -8.535 -21.542 -46.959 1.00 43.94 96 ALA A O 1
ATOM 717 N N . PRO A 1 97 ? -6.705 -21.936 -48.206 1.00 53.66 97 PRO A N 1
ATOM 718 C CA . PRO A 1 97 ? -7.347 -22.305 -49.462 1.00 53.66 97 PRO A CA 1
ATOM 719 C C . PRO A 1 97 ? -7.097 -23.777 -49.819 1.00 53.66 97 PRO A C 1
ATOM 721 O O . PRO A 1 97 ? -5.976 -24.278 -49.565 1.00 53.66 97 PRO A O 1
#

Secondary structure (DSSP, 8-state):
--GGGGTTSBHHHHHHHHHHTT-EEEEEE----HHHHHHHHHHH-SPPEEEEEEEEEE-SSTTEEEEEEEEEEPPPPPHHHHHHTT-S---------